Protein AF-X0VL89-F1 (afdb_monomer)

Secondary structure (DSSP, 8-state):
----------EE-TTT--EE-TT-SB-TTT--B----EE-TTT--EE-TT-SB-TTT--BSS--TT------GGGTS-HHHHHHHHHTHHHHS------PPPP-PPP-

pLDDT: mean 74.68, std 12.23, range [44.69, 93.44]

Mean predicted aligned error: 17.77 Å

Foldseek 3Di:
DDDPPPPFDWDADPVPRATHTNPDQAHPVPRHGPWDQAADPPPRHGGGIPDQADPVPRHGPDDPPDPPPPPPVVVPADPVRVVVCVVCVVVPPDDDDDDDDDDDDDDD

Structure (mmCIF, N/CA/C/O backbone):
data_AF-X0VL89-F1
#
_entry.id   AF-X0VL89-F1
#
loop_
_atom_site.group_PDB
_atom_site.id
_atom_site.type_symbol
_atom_site.label_atom_id
_atom_site.label_alt_id
_atom_site.label_comp_id
_atom_site.label_asym_id
_atom_site.label_entity_id
_atom_site.label_seq_id
_atom_site.pdbx_PDB_ins_code
_atom_site.Cartn_x
_atom_site.Cartn_y
_atom_site.Cartn_z
_atom_site.occupancy
_atom_site.B_iso_or_equiv
_atom_site.auth_seq_id
_atom_site.auth_comp_id
_atom_site.auth_asym_id
_atom_site.auth_atom_id
_atom_site.pdbx_PDB_model_num
ATOM 1 N N . THR A 1 1 ? 8.518 0.396 -44.069 1.00 44.69 1 THR A N 1
ATOM 2 C CA . THR A 1 1 ? 9.114 -0.489 -43.049 1.00 44.69 1 THR A CA 1
ATOM 3 C C . THR A 1 1 ? 9.549 0.370 -41.883 1.00 44.69 1 THR A C 1
ATOM 5 O O . THR A 1 1 ? 10.563 1.044 -41.970 1.00 44.69 1 THR A O 1
ATOM 8 N N . VAL A 1 2 ? 8.728 0.459 -40.836 1.00 45.25 2 VAL A N 1
ATOM 9 C CA . VAL A 1 2 ? 9.136 1.139 -39.600 1.00 45.25 2 VAL A CA 1
ATOM 10 C C . VAL A 1 2 ? 9.710 0.053 -38.700 1.00 45.25 2 VAL A C 1
ATOM 12 O O . VAL A 1 2 ? 8.957 -0.711 -38.104 1.00 45.25 2 VAL A O 1
ATOM 15 N N . GLU A 1 3 ? 11.035 -0.085 -38.673 1.00 56.16 3 GLU A N 1
ATOM 16 C CA . GLU A 1 3 ? 11.694 -0.876 -37.637 1.00 56.16 3 GLU A CA 1
ATOM 17 C C . GLU A 1 3 ? 11.510 -0.123 -36.322 1.00 56.16 3 GLU A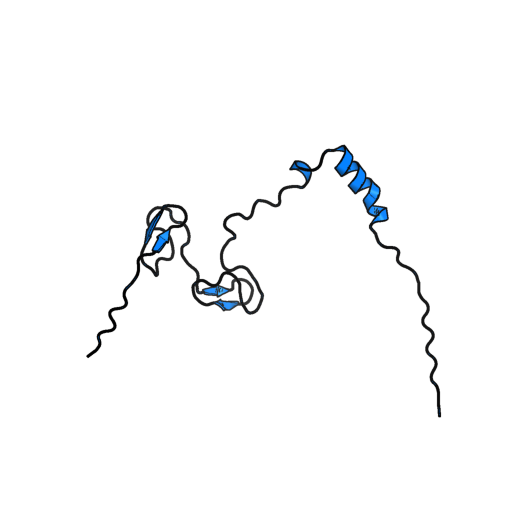 C 1
ATOM 19 O O . GLU A 1 3 ? 12.106 0.935 -36.107 1.00 56.16 3 GLU A O 1
ATOM 24 N N . VAL A 1 4 ? 10.645 -0.638 -35.450 1.00 58.41 4 VAL A N 1
ATOM 25 C CA . VAL A 1 4 ? 10.550 -0.166 -34.070 1.00 58.41 4 VAL A CA 1
ATOM 26 C C . VAL A 1 4 ? 11.831 -0.613 -33.373 1.00 58.41 4 VAL A C 1
ATOM 28 O O . VAL A 1 4 ? 11.875 -1.655 -32.727 1.00 58.41 4 VAL A O 1
ATOM 31 N N . ARG A 1 5 ? 12.915 0.147 -33.545 1.00 57.28 5 ARG A N 1
ATOM 32 C CA . ARG A 1 5 ? 14.083 0.044 -32.675 1.00 57.28 5 ARG A CA 1
ATOM 33 C C . ARG A 1 5 ? 13.607 0.476 -31.296 1.00 57.28 5 ARG A C 1
ATOM 35 O O . ARG A 1 5 ? 13.420 1.668 -31.055 1.00 57.28 5 ARG A O 1
ATOM 42 N N . GLN A 1 6 ? 13.320 -0.491 -30.426 1.00 60.19 6 GLN A N 1
ATOM 43 C CA . GLN A 1 6 ? 13.102 -0.215 -29.014 1.00 60.19 6 GLN A CA 1
ATOM 44 C C . GLN A 1 6 ? 14.345 0.518 -28.513 1.00 60.19 6 GLN A C 1
ATOM 46 O O . GLN A 1 6 ? 15.443 -0.032 -28.500 1.00 60.19 6 GLN A O 1
ATOM 51 N N . VAL A 1 7 ? 14.182 1.798 -28.187 1.00 56.12 7 VAL A N 1
ATOM 52 C CA . VAL A 1 7 ? 15.212 2.579 -27.511 1.00 56.12 7 VAL A CA 1
ATOM 53 C C . VAL A 1 7 ? 15.234 2.056 -26.081 1.00 56.12 7 VAL A C 1
ATOM 55 O O . VAL A 1 7 ? 14.463 2.531 -25.252 1.00 56.12 7 VAL A O 1
ATOM 58 N N . ILE A 1 8 ? 16.035 1.020 -25.829 1.00 59.19 8 ILE A N 1
ATOM 59 C CA . ILE A 1 8 ? 16.312 0.525 -24.479 1.00 59.19 8 ILE A CA 1
ATOM 60 C C . ILE A 1 8 ? 17.034 1.675 -23.775 1.00 59.19 8 ILE A C 1
ATOM 62 O O . ILE A 1 8 ? 18.118 2.076 -24.207 1.00 59.19 8 ILE A O 1
ATOM 66 N N . ARG A 1 9 ? 16.393 2.300 -22.786 1.00 61.16 9 ARG A N 1
ATOM 67 C CA . ARG A 1 9 ? 17.002 3.382 -22.019 1.00 61.16 9 ARG A CA 1
ATOM 68 C C . ARG A 1 9 ? 17.698 2.742 -20.821 1.00 61.16 9 ARG A C 1
ATOM 70 O O . ARG A 1 9 ? 17.075 2.069 -20.025 1.00 61.16 9 ARG A O 1
ATOM 77 N N . PRO A 1 10 ? 18.996 2.920 -20.644 1.00 70.62 10 PRO A N 1
ATOM 78 C CA . PRO A 1 10 ? 19.643 2.363 -19.468 1.00 70.62 10 PRO A CA 1
ATOM 79 C C . PRO A 1 10 ? 19.043 2.955 -18.175 1.00 70.62 10 PRO A C 1
ATOM 81 O O . PRO A 1 10 ? 18.703 4.142 -18.124 1.00 70.62 10 PRO A O 1
ATOM 84 N N . MET A 1 11 ? 18.914 2.143 -17.122 1.00 78.00 11 MET A N 1
ATOM 85 C CA . MET A 1 11 ? 18.475 2.578 -15.796 1.00 78.00 11 MET A CA 1
ATOM 86 C C . MET A 1 11 ? 19.608 2.544 -14.771 1.00 78.00 11 MET A C 1
ATOM 88 O O . MET A 1 11 ? 20.435 1.640 -14.745 1.00 78.00 11 MET A O 1
ATOM 92 N N . GLN A 1 12 ? 19.649 3.522 -13.872 1.00 83.81 12 GLN A N 1
ATOM 93 C CA . GLN A 1 12 ? 20.704 3.604 -12.859 1.00 83.81 12 GLN A CA 1
ATOM 94 C C . GLN A 1 12 ? 20.297 2.882 -11.567 1.00 83.81 12 GLN A C 1
ATOM 96 O O . GLN A 1 12 ? 19.179 3.066 -11.081 1.00 83.81 12 GLN A O 1
ATOM 101 N N . CYS A 1 13 ? 21.197 2.091 -10.962 1.00 80.00 13 CYS A N 1
ATOM 102 C CA . CYS A 1 13 ? 20.917 1.496 -9.646 1.00 80.00 13 CYS A CA 1
ATOM 103 C C . CYS A 1 13 ? 20.795 2.601 -8.592 1.00 80.00 13 CYS A C 1
ATOM 105 O O . CYS A 1 13 ? 21.724 3.393 -8.421 1.00 80.00 13 CYS A O 1
ATOM 107 N N . PRO A 1 14 ? 19.719 2.605 -7.790 1.00 72.12 14 PRO A N 1
ATOM 108 C CA . PRO A 1 14 ? 19.468 3.643 -6.792 1.00 72.12 14 PRO A CA 1
ATOM 109 C C . PRO A 1 14 ? 20.447 3.607 -5.607 1.00 72.12 14 PRO A C 1
ATOM 111 O O . PRO A 1 14 ? 20.518 4.565 -4.845 1.00 72.12 14 PRO A O 1
ATOM 114 N N . LYS A 1 15 ? 21.200 2.513 -5.430 1.00 78.19 15 LYS A N 1
ATOM 115 C CA . LYS A 1 15 ? 22.207 2.360 -4.366 1.00 78.19 15 LYS A CA 1
ATOM 116 C C . LYS A 1 15 ? 23.635 2.705 -4.816 1.00 78.19 15 LYS A C 1
ATOM 118 O O . LYS A 1 15 ? 24.406 3.178 -3.993 1.00 78.19 15 LYS A O 1
ATOM 123 N N . CYS A 1 16 ? 23.997 2.447 -6.075 1.00 85.31 16 CYS A N 1
ATOM 124 C CA . CYS A 1 16 ? 25.382 2.507 -6.585 1.00 85.31 16 CYS A CA 1
ATOM 125 C C . CYS A 1 16 ? 25.592 3.497 -7.725 1.00 85.31 16 CYS A C 1
ATOM 127 O O . CYS A 1 16 ? 26.733 3.773 -8.056 1.00 85.31 16 CYS A O 1
ATOM 129 N N . GLN A 1 17 ? 24.514 3.992 -8.341 1.00 82.69 17 GLN A N 1
ATOM 130 C CA . GLN A 1 17 ? 24.515 4.843 -9.540 1.00 82.69 17 GLN A CA 1
ATOM 131 C C . GLN A 1 17 ? 25.096 4.201 -10.809 1.00 82.69 17 GLN A C 1
ATOM 133 O O . GLN A 1 17 ? 25.072 4.829 -11.863 1.00 82.69 17 GLN A O 1
ATOM 138 N N . HIS A 1 18 ? 25.519 2.937 -10.750 1.00 87.94 18 HIS A N 1
ATOM 139 C CA . HIS A 1 18 ? 25.871 2.157 -11.932 1.00 87.94 18 HIS A CA 1
ATOM 140 C C . HIS A 1 18 ? 24.721 2.116 -12.930 1.00 87.94 18 HIS A C 1
ATOM 142 O O . HIS A 1 18 ? 23.556 1.951 -12.548 1.00 87.94 18 HIS A O 1
ATOM 148 N N . GLU A 1 19 ? 25.071 2.186 -14.201 1.00 89.19 19 GLU A N 1
ATOM 149 C CA . GLU A 1 19 ? 24.154 2.087 -15.321 1.00 89.19 19 GLU A CA 1
ATOM 150 C C . GLU A 1 19 ? 23.846 0.614 -15.627 1.00 89.19 19 GLU A C 1
ATOM 152 O O . GLU A 1 19 ? 24.745 -0.208 -15.746 1.00 89.19 19 GLU A O 1
ATOM 157 N N . ASN A 1 20 ? 22.568 0.260 -15.696 1.00 80.81 20 ASN A N 1
ATOM 158 C CA . ASN A 1 20 ? 22.073 -1.094 -15.925 1.00 80.81 20 ASN A CA 1
ATOM 159 C C . ASN A 1 20 ? 21.101 -1.088 -17.103 1.00 80.81 20 ASN A C 1
ATOM 161 O O . ASN A 1 20 ? 20.536 -0.053 -17.446 1.00 80.81 20 ASN A O 1
ATOM 165 N N . GLU A 1 21 ? 20.872 -2.244 -17.712 1.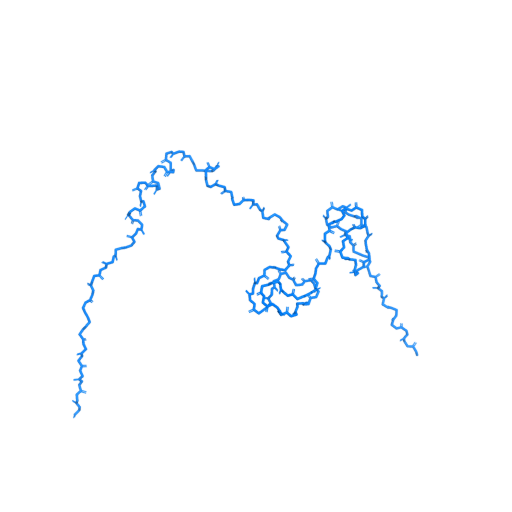00 82.69 21 GLU A N 1
ATOM 166 C CA . GLU A 1 21 ? 19.856 -2.380 -18.759 1.00 82.69 21 GLU A CA 1
ATOM 167 C C . GLU A 1 21 ? 18.446 -2.111 -18.190 1.00 82.69 21 GLU A C 1
ATOM 169 O O . GLU A 1 21 ? 18.193 -2.333 -17.007 1.00 82.69 21 GLU A O 1
ATOM 174 N N . ASP A 1 22 ? 17.531 -1.586 -19.008 1.00 70.88 22 ASP A N 1
ATOM 175 C CA . ASP A 1 22 ? 16.165 -1.162 -18.614 1.00 70.88 22 ASP A CA 1
ATOM 176 C C . ASP A 1 22 ? 15.331 -2.324 -18.019 1.00 70.88 22 ASP A C 1
ATOM 178 O O . ASP A 1 22 ? 14.415 -2.138 -17.220 1.00 70.88 22 ASP A O 1
ATOM 182 N N . ASP A 1 23 ? 15.662 -3.557 -18.401 1.00 68.12 23 ASP A N 1
ATOM 183 C CA . ASP A 1 23 ? 15.094 -4.815 -17.920 1.00 68.12 23 ASP A CA 1
ATOM 184 C C . ASP A 1 23 ? 15.948 -5.494 -16.832 1.00 68.12 23 ASP A C 1
ATOM 186 O O . ASP A 1 23 ? 15.586 -6.569 -16.331 1.00 68.12 23 ASP A O 1
ATOM 190 N N . ALA A 1 24 ? 17.058 -4.870 -16.421 1.00 75.69 24 ALA A N 1
ATOM 191 C CA . ALA A 1 24 ? 17.942 -5.415 -15.406 1.00 75.69 24 ALA A CA 1
ATOM 192 C C . ALA A 1 24 ? 17.192 -5.597 -14.088 1.00 75.69 24 ALA A C 1
ATOM 194 O O . ALA A 1 24 ? 16.473 -4.744 -13.585 1.00 75.69 24 ALA A O 1
ATOM 195 N N . ARG A 1 25 ? 17.367 -6.757 -13.471 1.00 71.44 25 ARG A N 1
ATOM 196 C CA . ARG A 1 25 ? 16.658 -7.076 -12.228 1.00 71.44 25 ARG A CA 1
ATOM 197 C C . ARG A 1 25 ? 17.408 -6.623 -10.988 1.00 71.44 25 ARG A C 1
ATOM 199 O O . ARG A 1 25 ? 16.779 -6.503 -9.941 1.00 71.44 25 ARG A O 1
ATOM 206 N N . PHE A 1 26 ? 18.713 -6.383 -11.112 1.00 78.69 26 PHE A N 1
ATOM 207 C CA . PHE A 1 26 ? 19.650 -6.030 -10.045 1.00 78.69 26 PHE A CA 1
ATOM 208 C C . PHE A 1 26 ? 20.805 -5.170 -10.609 1.00 78.69 26 PHE A C 1
ATOM 210 O O . PHE A 1 26 ? 21.116 -5.307 -11.788 1.00 78.69 26 PHE A O 1
ATOM 217 N N . CYS A 1 27 ? 21.458 -4.319 -9.797 1.00 85.25 27 CYS A N 1
ATOM 218 C CA . CYS A 1 27 ? 22.669 -3.577 -10.225 1.00 85.25 27 CYS A CA 1
ATOM 219 C C . CYS A 1 27 ? 23.813 -4.550 -10.490 1.00 85.25 27 CYS A C 1
ATOM 221 O O . CYS A 1 27 ? 24.167 -5.302 -9.578 1.00 85.25 27 CYS A O 1
ATOM 223 N N . GLY A 1 28 ? 24.463 -4.438 -11.646 1.00 85.06 28 GLY A N 1
ATOM 224 C CA . GLY A 1 28 ? 25.688 -5.168 -11.976 1.00 85.06 28 GLY A CA 1
ATOM 225 C C . GLY A 1 28 ? 26.866 -4.885 -11.034 1.00 85.06 28 GLY A C 1
ATOM 226 O O . GLY A 1 28 ? 27.754 -5.718 -10.909 1.00 85.06 28 GLY A O 1
ATOM 227 N N . GLU A 1 29 ? 26.855 -3.757 -10.317 1.00 91.75 29 GLU A N 1
ATOM 228 C CA . GLU A 1 29 ? 27.938 -3.347 -9.404 1.00 91.75 29 GLU A CA 1
ATOM 229 C C . GLU A 1 29 ? 27.583 -3.504 -7.909 1.00 91.75 29 GLU A C 1
ATOM 231 O O . GLU A 1 29 ? 28.428 -3.796 -7.070 1.00 91.75 29 GLU A O 1
ATOM 236 N N . CYS A 1 30 ? 26.308 -3.326 -7.555 1.00 85.62 30 CYS A N 1
ATOM 237 C CA . CYS A 1 30 ? 25.827 -3.107 -6.178 1.00 85.62 30 CYS A CA 1
ATOM 238 C C . CYS A 1 30 ? 24.908 -4.207 -5.665 1.00 85.62 30 CYS A C 1
ATOM 240 O O . CYS A 1 30 ? 24.504 -4.175 -4.497 1.00 85.62 30 CYS A O 1
ATOM 242 N N . ALA A 1 31 ? 24.496 -5.095 -6.574 1.00 78.19 31 ALA A N 1
ATOM 243 C CA . ALA A 1 31 ? 23.513 -6.152 -6.378 1.00 78.19 31 ALA A CA 1
ATOM 244 C C . ALA A 1 31 ? 22.154 -5.696 -5.797 1.00 78.19 31 ALA A C 1
ATOM 246 O O . ALA A 1 31 ? 21.375 -6.519 -5.328 1.00 78.19 31 ALA A O 1
ATOM 247 N N . THR A 1 32 ? 21.825 -4.395 -5.808 1.00 74.38 32 THR A N 1
ATOM 248 C CA . THR A 1 32 ? 20.501 -3.913 -5.349 1.00 74.38 32 THR A CA 1
ATOM 249 C C . THR A 1 32 ? 19.440 -4.289 -6.346 1.00 74.38 32 THR A C 1
ATOM 251 O O . THR A 1 32 ? 19.671 -4.102 -7.536 1.00 74.38 32 THR A O 1
ATOM 254 N N . SER A 1 33 ? 18.293 -4.765 -5.857 1.00 75.56 33 SER A N 1
ATOM 255 C CA . SER A 1 33 ? 17.155 -5.088 -6.713 1.00 75.56 33 SER A CA 1
ATOM 256 C C . SER A 1 33 ? 16.666 -3.859 -7.474 1.00 75.56 33 SER A C 1
ATOM 258 O O . SER A 1 33 ? 16.424 -2.8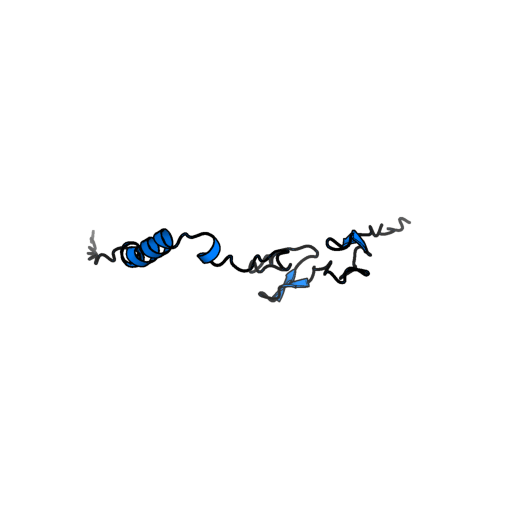03 -6.892 1.00 75.56 33 SER A O 1
ATOM 260 N N . LEU A 1 34 ? 16.547 -4.029 -8.786 1.00 73.38 34 LEU A N 1
ATOM 261 C CA . LEU A 1 34 ? 16.059 -3.058 -9.759 1.00 73.38 34 LEU A CA 1
ATOM 262 C C . LEU A 1 34 ? 14.721 -3.485 -10.385 1.00 73.38 34 LEU A C 1
ATOM 264 O O . LEU A 1 34 ? 14.121 -2.725 -11.137 1.00 73.38 34 LEU A O 1
ATOM 268 N N . THR A 1 35 ? 14.215 -4.677 -10.044 1.00 69.25 35 THR A N 1
ATOM 269 C CA . THR A 1 35 ? 12.867 -5.126 -10.432 1.00 69.25 35 THR A CA 1
ATOM 270 C C . THR A 1 35 ? 11.834 -4.692 -9.364 1.00 69.25 35 THR A C 1
ATOM 272 O O . THR A 1 35 ? 12.206 -4.322 -8.260 1.00 69.25 35 THR A O 1
ATOM 275 N N . HIS A 1 36 ? 10.515 -4.634 -9.581 1.00 57.50 36 HIS A N 1
ATOM 276 C CA . HIS A 1 36 ? 9.703 -5.793 -9.940 1.00 57.50 36 HIS A CA 1
ATOM 277 C C . HIS A 1 36 ? 8.343 -5.426 -10.550 1.00 57.50 36 HIS A C 1
ATOM 279 O O . HIS A 1 36 ? 7.468 -4.849 -9.913 1.00 57.50 36 HIS A O 1
ATOM 285 N N . GLY A 1 37 ? 8.146 -5.870 -11.791 1.00 65.06 37 GLY A N 1
ATOM 286 C CA . GLY A 1 37 ? 6.865 -6.416 -12.242 1.00 65.06 37 GLY A CA 1
ATOM 287 C C . GLY A 1 37 ? 6.900 -7.913 -12.062 1.00 65.06 37 GLY A C 1
ATOM 288 O O . GLY A 1 37 ? 7.903 -8.543 -12.387 1.00 65.06 37 GLY A O 1
ATOM 289 N N . GLY A 1 38 ? 5.841 -8.473 -11.501 1.00 70.38 38 GLY A N 1
ATOM 290 C CA . GLY A 1 38 ? 5.787 -9.867 -11.088 1.00 70.38 38 GLY A CA 1
ATOM 291 C C . GLY A 1 38 ? 4.467 -10.165 -10.403 1.00 70.38 38 GLY A C 1
ATOM 292 O O . GLY A 1 38 ? 3.586 -9.323 -10.364 1.00 70.38 38 GLY A O 1
ATOM 293 N N . VAL A 1 39 ? 4.295 -11.366 -9.875 1.00 77.94 39 VAL A N 1
ATOM 294 C CA . VAL A 1 39 ? 3.087 -11.723 -9.127 1.00 77.94 39 VAL A CA 1
ATOM 295 C C . VAL A 1 39 ? 3.227 -11.231 -7.689 1.00 77.94 39 VAL A C 1
ATOM 297 O O . VAL A 1 39 ? 4.300 -11.330 -7.099 1.00 77.94 39 VAL A O 1
ATOM 300 N N . CYS A 1 40 ? 2.161 -10.695 -7.107 1.00 82.81 40 CYS A N 1
ATOM 301 C CA . CYS A 1 40 ? 2.193 -10.277 -5.715 1.00 82.81 40 CYS A CA 1
ATOM 302 C C . CYS A 1 40 ? 2.430 -11.465 -4.770 1.00 82.81 40 CYS A C 1
ATOM 304 O O . CYS A 1 40 ? 1.678 -12.442 -4.843 1.00 82.81 40 CYS A O 1
ATOM 306 N N . PRO A 1 41 ? 3.357 -11.350 -3.803 1.00 77.25 41 PRO A N 1
ATOM 307 C CA . PRO A 1 41 ? 3.648 -12.422 -2.853 1.00 77.25 41 PRO A CA 1
ATOM 308 C C . PRO A 1 41 ? 2.522 -12.672 -1.834 1.00 77.25 41 PRO A C 1
ATOM 310 O O . PRO A 1 41 ? 2.498 -13.720 -1.202 1.00 77.25 41 PRO A O 1
ATOM 313 N N . SER A 1 42 ? 1.579 -11.739 -1.671 1.00 83.75 42 SER A N 1
ATOM 314 C CA . SER A 1 42 ? 0.453 -11.881 -0.736 1.00 83.75 42 SER A CA 1
ATOM 315 C C . SER A 1 42 ? -0.839 -12.363 -1.393 1.00 83.75 42 SER A C 1
ATOM 317 O O . SER A 1 42 ? -1.561 -13.141 -0.781 1.00 83.75 42 SER A O 1
ATOM 319 N N . CYS A 1 43 ? -1.155 -11.888 -2.603 1.00 89.62 43 CYS A N 1
ATOM 320 C CA . CYS A 1 43 ? -2.443 -12.148 -3.265 1.00 89.62 43 CYS A CA 1
ATOM 321 C C . CYS A 1 43 ? -2.342 -13.089 -4.472 1.00 89.62 43 CYS A C 1
ATOM 323 O O . CYS A 1 43 ? -3.371 -13.517 -4.981 1.00 89.62 43 CYS A O 1
ATOM 325 N N . GLY A 1 44 ? -1.140 -13.369 -4.990 1.00 81.75 44 GLY A N 1
ATOM 326 C CA . GLY A 1 44 ? -0.979 -14.176 -6.204 1.00 81.75 44 GLY A CA 1
ATOM 327 C C . GLY A 1 44 ? -1.425 -13.481 -7.501 1.00 81.75 44 GLY A C 1
ATOM 328 O O . GLY A 1 44 ? -1.413 -14.103 -8.559 1.00 81.75 44 GLY A O 1
ATOM 329 N N . GLN A 1 45 ? -1.794 -12.195 -7.458 1.00 87.75 45 GLN A N 1
ATOM 330 C CA . GLN A 1 45 ? -2.219 -11.434 -8.637 1.00 87.75 45 GLN A CA 1
ATOM 331 C C . GLN A 1 45 ? -1.023 -10.949 -9.457 1.00 87.75 45 GLN A C 1
ATOM 333 O O . GLN A 1 45 ? -0.041 -10.467 -8.890 1.00 87.75 45 GLN A O 1
ATOM 338 N N . SER A 1 46 ? -1.124 -10.988 -10.787 1.00 83.88 46 SER A N 1
ATOM 339 C CA . SER A 1 46 ? -0.126 -10.381 -11.674 1.00 83.88 46 SER A CA 1
ATOM 340 C C . SER A 1 46 ? -0.026 -8.874 -11.439 1.00 83.88 46 SER A C 1
ATOM 342 O O . SER A 1 46 ? -1.009 -8.136 -11.538 1.00 83.88 46 SER A O 1
ATOM 344 N N . CYS A 1 47 ? 1.180 -8.409 -11.150 1.00 81.38 47 CYS A N 1
ATOM 345 C CA . CYS A 1 47 ? 1.512 -7.011 -10.952 1.00 81.38 47 CYS A CA 1
ATOM 346 C C . CYS A 1 47 ? 2.363 -6.512 -12.116 1.00 81.38 47 CYS A C 1
ATOM 348 O O . CYS A 1 47 ? 3.299 -7.166 -12.581 1.00 81.38 47 CYS A O 1
ATOM 350 N N . LYS A 1 48 ? 2.008 -5.329 -12.608 1.00 76.56 48 LYS A N 1
ATOM 351 C CA . LYS A 1 48 ? 2.723 -4.681 -13.707 1.00 76.56 48 LYS A CA 1
ATOM 352 C C . LYS A 1 48 ? 4.133 -4.276 -13.247 1.00 76.56 48 LYS A C 1
ATOM 354 O O . LYS A 1 48 ? 4.303 -3.948 -12.070 1.00 76.56 48 LYS A O 1
ATOM 359 N N . PRO A 1 49 ? 5.128 -4.258 -14.149 1.00 69.88 49 PRO A N 1
ATOM 360 C CA . PRO A 1 49 ? 6.435 -3.668 -13.867 1.00 69.88 49 PRO A CA 1
ATOM 361 C C . PRO A 1 49 ? 6.321 -2.275 -13.263 1.00 69.88 49 PRO A C 1
ATOM 363 O O . PRO A 1 49 ? 5.528 -1.452 -13.713 1.00 69.88 49 PRO A O 1
ATOM 366 N N . GLY A 1 50 ? 7.065 -2.064 -12.175 1.00 68.38 50 GLY A N 1
ATOM 367 C CA . GLY A 1 50 ? 7.088 -0.811 -11.423 1.00 68.38 50 GLY A CA 1
ATOM 368 C C . GLY A 1 50 ? 5.950 -0.627 -10.412 1.00 68.38 50 GLY A C 1
ATOM 369 O O . GLY A 1 50 ? 5.880 0.426 -9.774 1.00 68.38 50 GLY A O 1
ATOM 370 N N . GLN A 1 51 ? 5.053 -1.603 -10.228 1.00 76.19 51 GLN A N 1
ATOM 371 C CA . GLN A 1 51 ? 4.028 -1.502 -9.186 1.00 76.19 51 GLN A CA 1
ATOM 372 C C . GLN A 1 51 ? 4.649 -1.623 -7.795 1.00 76.19 51 GLN A C 1
ATOM 374 O O . GLN A 1 51 ? 5.382 -2.559 -7.506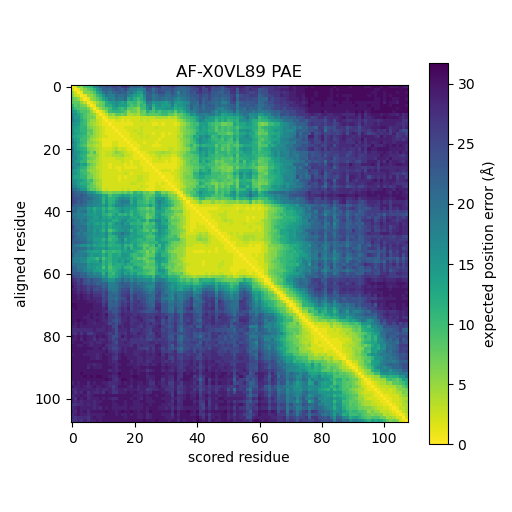 1.00 76.19 51 GLN A O 1
ATOM 379 N N . LYS A 1 52 ? 4.312 -0.673 -6.916 1.00 77.31 52 LYS A N 1
ATOM 380 C CA . LYS A 1 52 ? 4.773 -0.654 -5.519 1.00 77.31 52 LYS A CA 1
ATOM 381 C C . LYS A 1 52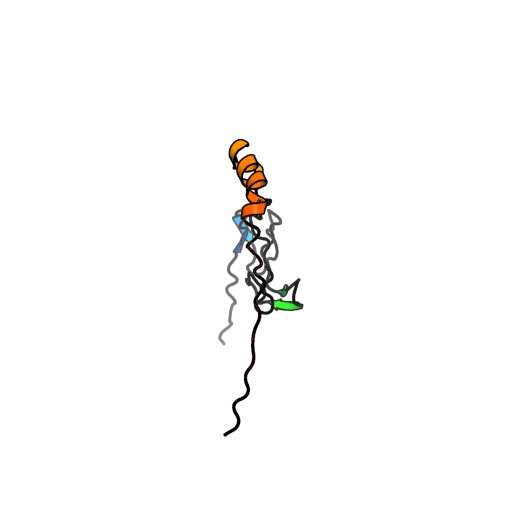 ? 3.881 -1.464 -4.581 1.00 77.31 52 LYS A C 1
ATOM 383 O O . LYS A 1 52 ? 4.346 -1.844 -3.516 1.00 77.31 52 LYS A O 1
ATOM 388 N N . PHE A 1 53 ? 2.629 -1.720 -4.967 1.00 83.94 53 PHE A N 1
ATOM 389 C CA . PHE A 1 53 ? 1.624 -2.437 -4.174 1.00 83.94 53 PHE A CA 1
ATOM 390 C C . PHE A 1 53 ? 0.722 -3.301 -5.078 1.00 83.94 53 PHE A C 1
ATOM 392 O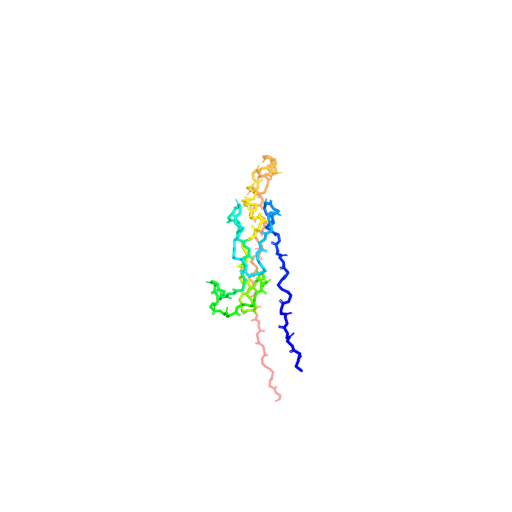 O . PHE A 1 53 ? 0.483 -2.931 -6.230 1.00 83.94 53 PHE A O 1
ATOM 399 N N . CYS A 1 54 ? 0.193 -4.426 -4.572 1.00 87.75 54 CYS A N 1
ATOM 400 C CA . CYS A 1 54 ? -0.805 -5.252 -5.277 1.00 87.75 54 CYS A CA 1
ATOM 401 C C . CYS A 1 54 ? -2.142 -4.511 -5.358 1.00 87.75 54 CYS A C 1
ATOM 403 O O . CYS A 1 54 ? -2.749 -4.218 -4.334 1.00 87.75 54 CYS A O 1
ATOM 405 N N . ASN A 1 55 ? -2.669 -4.295 -6.565 1.00 87.62 55 ASN A N 1
ATOM 406 C CA . ASN A 1 55 ? -3.993 -3.680 -6.749 1.00 87.62 55 ASN A CA 1
ATOM 407 C C . ASN A 1 55 ? -5.158 -4.532 -6.204 1.00 87.62 55 ASN A C 1
ATOM 409 O O . ASN A 1 55 ? -6.260 -4.018 -6.064 1.00 87.62 55 ASN A O 1
ATOM 413 N N . ALA A 1 56 ? -4.934 -5.820 -5.926 1.00 89.88 56 ALA A N 1
ATOM 414 C CA . ALA A 1 56 ? -5.961 -6.719 -5.400 1.00 89.88 56 ALA A CA 1
ATOM 415 C C . ALA A 1 56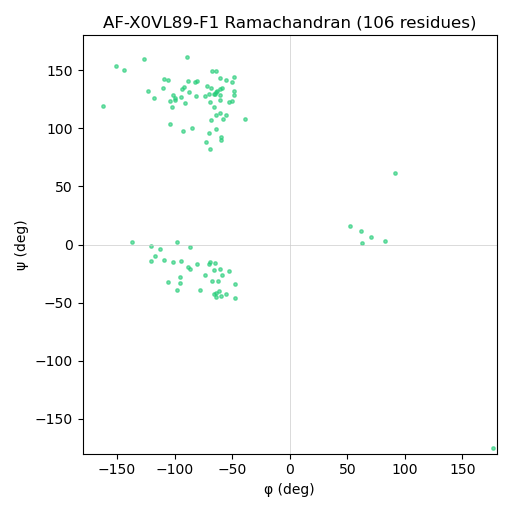 ? -5.951 -6.856 -3.863 1.00 89.88 56 ALA A C 1
ATOM 417 O O . ALA A 1 56 ? -7.000 -7.117 -3.287 1.00 89.88 56 ALA A O 1
ATOM 418 N N . CYS A 1 57 ? -4.809 -6.678 -3.184 1.00 91.50 57 CYS A N 1
ATOM 419 C CA . CYS A 1 57 ? -4.711 -6.854 -1.722 1.00 91.50 57 CYS A CA 1
ATOM 420 C C . CYS A 1 57 ? -3.902 -5.782 -0.983 1.00 91.50 57 CYS A C 1
ATOM 422 O O . CYS A 1 57 ? -3.694 -5.899 0.220 1.00 91.50 57 CYS A O 1
ATOM 424 N N . ALA A 1 58 ? -3.403 -4.772 -1.695 1.00 89.12 58 ALA A N 1
ATOM 425 C CA . ALA A 1 58 ? -2.571 -3.688 -1.176 1.00 89.12 58 ALA A CA 1
ATOM 426 C C . ALA A 1 58 ? -1.211 -4.099 -0.571 1.00 89.12 58 ALA A C 1
ATOM 428 O O . ALA A 1 58 ? -0.537 -3.263 0.026 1.00 89.12 58 ALA A O 1
ATOM 429 N N . HIS A 1 59 ? -0.751 -5.342 -0.748 1.00 84.06 59 HIS A N 1
ATOM 430 C CA . HIS A 1 59 ? 0.560 -5.757 -0.241 1.00 84.06 59 HIS A CA 1
ATOM 431 C C . HIS A 1 59 ? 1.713 -5.063 -0.988 1.00 84.06 59 HIS A C 1
ATOM 433 O O . HIS A 1 59 ? 1.675 -5.029 -2.224 1.00 84.06 59 HIS A O 1
ATOM 439 N N . PRO A 1 60 ? 2.735 -4.540 -0.284 1.00 83.12 60 PRO A N 1
ATOM 440 C CA . PRO A 1 60 ? 3.887 -3.888 -0.902 1.00 83.12 60 PRO A CA 1
ATOM 441 C C . PRO A 1 60 ? 4.704 -4.871 -1.755 1.00 83.12 60 PRO A C 1
ATOM 443 O O . PRO A 1 60 ? 5.020 -5.972 -1.328 1.00 83.12 60 PRO A O 1
ATOM 446 N N . LEU A 1 61 ? 5.030 -4.478 -2.983 1.00 77.81 61 LEU A N 1
ATOM 447 C CA . LEU A 1 61 ? 5.769 -5.275 -3.977 1.00 77.81 61 LEU A CA 1
ATOM 448 C C . LEU A 1 61 ? 7.244 -4.879 -4.083 1.00 77.81 61 LEU A C 1
ATOM 450 O O . LEU A 1 61 ? 8.048 -5.604 -4.661 1.00 77.81 61 LEU A O 1
ATOM 454 N N . THR A 1 62 ? 7.583 -3.715 -3.537 1.00 69.88 62 THR A N 1
ATOM 455 C CA . THR A 1 62 ? 8.955 -3.296 -3.274 1.00 69.88 62 THR A CA 1
ATOM 456 C C . THR A 1 62 ? 9.179 -3.394 -1.778 1.00 69.88 62 THR A C 1
ATOM 458 O O . THR A 1 62 ? 8.295 -3.025 -0.999 1.00 69.88 62 THR A O 1
ATOM 461 N N . GLU A 1 63 ? 10.363 -3.838 -1.362 1.00 61.59 63 GLU A N 1
ATOM 462 C CA . GLU A 1 63 ? 10.766 -3.609 0.020 1.00 61.59 63 GLU A CA 1
ATOM 463 C C . GLU A 1 63 ? 10.774 -2.093 0.265 1.00 61.59 63 GLU A C 1
ATOM 465 O O . GLU A 1 63 ? 11.246 -1.337 -0.599 1.00 61.59 63 GLU A O 1
ATOM 470 N N . PRO A 1 64 ? 10.215 -1.603 1.386 1.00 53.94 64 PRO A N 1
ATOM 471 C CA . PRO A 1 64 ? 10.383 -0.211 1.748 1.00 53.94 64 PRO A CA 1
ATOM 472 C C . PRO A 1 64 ? 11.883 0.019 1.931 1.00 53.94 64 PRO A C 1
ATOM 474 O O . PRO A 1 64 ? 12.497 -0.528 2.847 1.00 53.94 64 PRO A O 1
ATOM 477 N N . ALA A 1 65 ? 12.484 0.816 1.046 1.00 53.25 65 ALA A N 1
ATOM 478 C CA . ALA A 1 65 ? 13.811 1.367 1.265 1.00 53.25 65 ALA A CA 1
ATOM 479 C C . ALA A 1 65 ? 13.739 2.203 2.552 1.00 53.25 65 ALA A C 1
ATOM 481 O O . ALA A 1 65 ? 13.292 3.347 2.544 1.00 53.25 65 ALA A O 1
ATOM 482 N N . GLY A 1 66 ? 14.065 1.570 3.678 1.00 51.38 66 GLY A N 1
ATOM 483 C CA . GLY A 1 66 ? 13.780 2.094 5.005 1.00 51.38 66 GLY A CA 1
ATOM 484 C C . GLY A 1 66 ? 12.434 1.638 5.568 1.00 51.38 66 GLY A C 1
ATOM 485 O O . GLY A 1 66 ? 11.621 2.467 5.969 1.00 51.38 66 GLY A O 1
ATOM 486 N N . ALA A 1 67 ? 12.234 0.330 5.751 1.00 46.44 67 ALA A N 1
ATOM 487 C CA . ALA A 1 67 ? 11.695 -0.076 7.043 1.00 46.44 67 ALA A CA 1
ATOM 488 C C . ALA A 1 67 ? 12.711 0.409 8.082 1.00 46.44 67 ALA A C 1
ATOM 490 O O . ALA A 1 67 ? 13.690 -0.271 8.388 1.00 46.44 67 ALA A O 1
ATOM 491 N N . THR A 1 68 ? 12.532 1.634 8.581 1.00 51.47 68 THR A N 1
ATOM 492 C CA . THR A 1 68 ? 13.072 1.951 9.894 1.00 51.47 68 THR A CA 1
ATOM 493 C C . THR A 1 68 ? 12.589 0.812 10.786 1.00 51.47 68 THR A C 1
ATOM 495 O O . THR A 1 68 ? 11.378 0.554 10.798 1.00 51.47 68 THR A O 1
ATOM 498 N N . PRO A 1 69 ? 13.487 0.077 11.476 1.00 53.72 69 PRO A N 1
ATOM 499 C CA . PRO A 1 69 ? 13.026 -0.828 12.517 1.00 53.72 69 PRO A CA 1
ATOM 500 C C . PRO A 1 69 ? 12.075 0.005 13.358 1.00 53.72 69 PRO A C 1
ATOM 502 O O . PRO A 1 69 ? 12.413 1.162 13.639 1.00 53.72 69 PRO A O 1
ATOM 505 N N . ALA A 1 70 ? 10.864 -0.513 13.602 1.00 56.12 70 ALA A N 1
ATOM 506 C CA . ALA A 1 70 ? 9.837 0.186 14.362 1.00 56.12 70 ALA A CA 1
ATOM 507 C C . ALA A 1 70 ? 10.551 0.907 15.501 1.00 56.12 70 ALA A C 1
ATOM 509 O O . ALA A 1 70 ? 11.149 0.233 16.338 1.00 56.12 70 ALA A O 1
ATOM 510 N N . ARG A 1 71 ? 10.655 2.249 15.426 1.00 53.00 71 ARG A N 1
ATOM 511 C CA . ARG A 1 71 ? 11.451 3.005 16.396 1.00 53.00 71 ARG A CA 1
ATOM 512 C C . ARG A 1 71 ? 10.828 2.650 17.721 1.00 53.00 71 ARG A C 1
ATOM 514 O O . ARG A 1 71 ? 9.686 3.043 17.960 1.00 53.00 71 ARG A O 1
ATOM 521 N N . GLU A 1 72 ? 11.531 1.851 18.516 1.00 56.19 72 GLU A N 1
ATOM 522 C CA . GLU A 1 72 ? 11.026 1.457 19.812 1.00 56.19 72 GLU A CA 1
ATOM 523 C C . GLU A 1 72 ? 10.668 2.763 20.520 1.00 56.19 72 GLU A C 1
ATOM 525 O O . GLU A 1 72 ? 11.523 3.653 20.617 1.00 56.19 72 GLU A O 1
ATOM 530 N N . PRO A 1 73 ? 9.411 2.940 20.964 1.00 57.25 73 PRO A N 1
ATOM 531 C CA . PRO A 1 73 ? 8.975 4.186 21.587 1.00 57.25 73 PRO A CA 1
ATOM 532 C C . PRO A 1 73 ? 9.896 4.615 22.738 1.00 57.25 73 PRO A C 1
ATOM 534 O O . PRO A 1 73 ? 9.998 5.801 23.051 1.00 57.25 73 PRO A O 1
ATOM 537 N N . ALA A 1 74 ? 10.627 3.660 23.321 1.00 60.34 74 ALA A N 1
ATOM 538 C CA . ALA A 1 74 ? 11.684 3.865 24.299 1.00 60.34 74 ALA A CA 1
ATOM 539 C C . ALA A 1 74 ? 12.708 4.951 23.913 1.00 60.34 74 ALA A C 1
ATOM 541 O O . ALA A 1 74 ? 13.179 5.661 24.796 1.00 60.34 74 ALA A O 1
ATOM 542 N N . ALA A 1 75 ? 13.026 5.132 22.625 1.00 62.41 75 ALA A N 1
ATOM 543 C CA . ALA A 1 75 ? 14.061 6.074 22.192 1.00 62.41 75 ALA A CA 1
ATOM 544 C C . ALA A 1 75 ? 13.648 7.556 22.295 1.00 62.41 75 ALA A C 1
ATOM 546 O O . ALA A 1 75 ? 14.513 8.418 22.429 1.00 62.41 75 ALA A O 1
ATOM 547 N N . TYR A 1 76 ? 12.349 7.872 22.231 1.00 66.75 76 TYR A N 1
ATOM 548 C CA . TYR A 1 76 ? 11.849 9.259 22.232 1.00 66.75 76 TYR A CA 1
ATOM 549 C C . TYR A 1 76 ? 10.898 9.569 23.395 1.00 66.75 76 TYR A C 1
ATOM 551 O O . TYR A 1 76 ? 10.449 10.702 23.537 1.00 66.75 76 TYR A O 1
ATOM 559 N N . THR A 1 77 ? 10.589 8.591 24.252 1.00 78.00 77 THR A N 1
ATOM 560 C CA . THR A 1 77 ? 9.668 8.795 25.378 1.00 78.00 77 THR A CA 1
ATOM 561 C C . THR A 1 77 ? 10.457 8.910 26.689 1.00 78.00 77 THR A C 1
ATOM 563 O O . THR A 1 77 ? 10.905 7.891 27.217 1.00 78.00 77 THR A O 1
ATOM 566 N N . PRO A 1 78 ? 10.639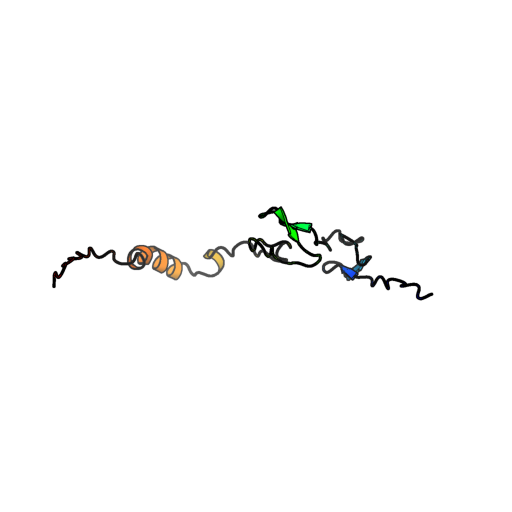 10.121 27.256 1.00 85.81 78 PRO A N 1
ATOM 567 C CA . PRO A 1 78 ? 11.204 10.300 28.592 1.00 85.81 78 PRO A CA 1
ATOM 568 C C . PRO A 1 78 ? 10.507 9.405 29.624 1.00 85.81 78 PRO A C 1
ATOM 570 O O . PRO A 1 78 ? 9.280 9.295 29.606 1.00 85.81 78 PRO A O 1
ATOM 573 N N . LYS A 1 79 ? 11.269 8.816 30.561 1.00 79.06 79 LYS A N 1
ATOM 574 C CA . LYS A 1 79 ? 10.767 7.825 31.541 1.00 79.06 79 LYS A CA 1
ATOM 575 C C . LYS A 1 79 ? 9.473 8.259 32.236 1.00 79.06 79 LYS A C 1
ATOM 577 O O . LYS A 1 79 ? 8.497 7.524 32.247 1.00 79.06 79 LYS A O 1
ATOM 582 N N . HIS A 1 80 ? 9.421 9.508 32.691 1.00 81.81 80 HIS A N 1
ATOM 583 C CA . HIS A 1 80 ? 8.246 10.067 33.360 1.00 81.81 80 HIS A CA 1
ATOM 584 C C . HIS A 1 80 ? 6.980 10.117 32.477 1.00 81.81 80 HIS A C 1
ATOM 586 O O . HIS A 1 80 ? 5.866 10.003 32.987 1.00 81.81 80 HIS A O 1
ATOM 592 N N . LEU A 1 81 ? 7.118 10.283 31.157 1.00 83.69 81 LEU A N 1
ATOM 593 C CA . LEU A 1 81 ? 5.982 10.232 30.233 1.00 83.69 81 LEU A CA 1
ATOM 594 C C . LEU A 1 81 ? 5.551 8.789 29.958 1.00 83.69 81 LEU A C 1
ATOM 596 O O . LEU A 1 81 ? 4.353 8.519 29.948 1.00 83.69 81 LEU A O 1
ATOM 600 N N . ALA A 1 82 ? 6.499 7.858 29.818 1.00 82.44 82 ALA A N 1
ATOM 601 C CA . ALA A 1 82 ? 6.191 6.433 29.705 1.00 82.44 82 ALA A CA 1
ATOM 602 C C . ALA A 1 82 ? 5.431 5.924 30.945 1.00 82.44 82 ALA A C 1
ATOM 604 O O . ALA A 1 82 ? 4.391 5.281 30.809 1.00 82.44 82 ALA A O 1
ATOM 605 N N . ASP A 1 83 ? 5.871 6.311 32.145 1.00 82.12 83 ASP A N 1
ATOM 606 C CA . ASP A 1 83 ? 5.208 5.971 33.409 1.00 82.12 83 ASP A CA 1
ATOM 607 C C . ASP A 1 83 ? 3.779 6.523 33.481 1.00 82.12 83 ASP A C 1
ATOM 609 O O . ASP A 1 83 ? 2.868 5.843 33.955 1.00 82.12 83 ASP A O 1
ATOM 613 N N . LYS A 1 84 ? 3.556 7.750 32.992 1.00 81.44 84 LYS A N 1
ATOM 614 C CA . LYS A 1 84 ? 2.217 8.355 32.918 1.00 81.44 84 LYS A CA 1
ATOM 615 C C . LYS A 1 84 ? 1.302 7.622 31.941 1.00 81.44 84 LYS A C 1
ATOM 617 O O . LYS A 1 84 ? 0.147 7.381 32.278 1.00 81.44 84 LYS A O 1
ATOM 622 N N . ILE A 1 85 ? 1.808 7.242 30.769 1.00 81.88 85 ILE A N 1
ATOM 623 C CA . ILE A 1 85 ? 1.042 6.495 29.760 1.00 81.88 85 ILE A CA 1
ATOM 624 C C . ILE A 1 85 ? 0.660 5.114 30.301 1.00 81.88 85 ILE A C 1
ATOM 626 O O . ILE A 1 85 ? -0.494 4.711 30.186 1.00 81.88 85 ILE A O 1
ATOM 630 N N . LEU A 1 86 ? 1.598 4.407 30.940 1.00 80.75 86 LEU A N 1
ATOM 631 C CA . LEU A 1 86 ? 1.344 3.093 31.536 1.00 80.75 86 LEU A CA 1
ATOM 632 C C . LEU A 1 86 ? 0.328 3.166 32.682 1.00 80.75 86 LEU A C 1
ATOM 634 O O . LEU A 1 86 ? -0.573 2.332 32.735 1.00 80.75 86 LEU A O 1
ATOM 638 N N . LYS A 1 87 ? 0.423 4.180 33.552 1.00 81.19 87 LYS A N 1
ATOM 639 C CA . LYS A 1 87 ? -0.552 4.421 34.632 1.00 81.19 87 LYS A CA 1
ATOM 640 C C . LYS A 1 87 ? -1.928 4.843 34.111 1.00 81.19 87 LYS A C 1
ATOM 642 O O . LYS A 1 87 ? -2.929 4.527 34.738 1.00 81.19 87 LYS A O 1
ATOM 647 N N . GLY A 1 88 ? -1.979 5.547 32.980 1.00 73.12 88 GLY A N 1
ATOM 648 C CA . GLY A 1 88 ? -3.210 6.031 32.352 1.00 73.12 88 GLY A CA 1
ATOM 649 C C . GLY A 1 88 ? -3.893 5.038 31.407 1.00 73.12 88 GLY A C 1
ATOM 650 O O . GLY A 1 88 ? -4.949 5.366 30.877 1.00 73.12 88 GLY A O 1
ATOM 651 N N . LYS A 1 89 ? -3.333 3.838 31.183 1.00 71.06 89 LYS A N 1
ATOM 652 C CA . LYS A 1 89 ? -3.905 2.837 30.259 1.00 71.06 89 LYS A CA 1
ATOM 653 C C . LYS A 1 89 ? -5.356 2.481 30.581 1.00 71.06 89 LYS A C 1
ATOM 655 O O . LYS A 1 89 ? -6.174 2.433 29.672 1.00 71.06 89 LYS A O 1
ATOM 660 N N . SER A 1 90 ? -5.681 2.301 31.858 1.00 65.56 90 SER A N 1
ATOM 661 C CA . SER A 1 90 ? -7.041 1.989 32.312 1.00 65.56 90 SER A CA 1
ATOM 662 C C . SER A 1 90 ? -8.041 3.126 32.075 1.00 65.56 90 SER A C 1
ATOM 664 O O . SER A 1 90 ? -9.233 2.870 31.984 1.00 65.56 90 SER A O 1
ATOM 666 N N . ALA A 1 91 ? -7.580 4.374 31.934 1.00 67.00 91 ALA A N 1
ATOM 667 C CA . ALA A 1 91 ? -8.440 5.511 31.597 1.00 67.00 91 ALA A CA 1
ATOM 668 C C . ALA A 1 91 ? -8.754 5.603 30.090 1.00 67.00 91 ALA A C 1
ATOM 670 O O . ALA A 1 91 ? -9.671 6.322 29.700 1.00 67.00 91 ALA A O 1
ATOM 671 N N . LEU A 1 92 ? -7.988 4.903 29.242 1.00 63.09 92 LEU A N 1
ATOM 672 C CA . LEU A 1 92 ? -8.176 4.851 27.786 1.00 63.09 92 LEU A CA 1
ATOM 673 C C . LEU A 1 92 ? -9.017 3.650 27.336 1.00 63.09 92 LEU A C 1
ATOM 675 O O . LEU A 1 92 ? -9.475 3.612 26.193 1.00 63.09 92 LEU A O 1
ATOM 679 N N . GLU A 1 93 ? -9.224 2.670 28.213 1.00 68.44 93 GLU A N 1
ATOM 680 C CA . GLU A 1 93 ? -10.199 1.607 28.000 1.00 68.44 93 GLU A CA 1
ATOM 681 C C . GLU A 1 93 ? -11.595 2.230 28.108 1.00 68.44 93 GLU A C 1
ATOM 683 O O . GLU A 1 93 ? -12.109 2.469 29.196 1.00 68.44 93 GLU A O 1
ATOM 688 N N . GLY A 1 94 ? -12.168 2.588 26.955 1.00 73.69 94 GLY A N 1
ATOM 689 C CA . GLY A 1 94 ? -13.459 3.268 26.874 1.00 73.69 94 GLY A CA 1
ATOM 690 C C . GLY A 1 94 ? -14.548 2.598 27.719 1.00 73.69 94 GLY A C 1
ATOM 691 O O . GLY A 1 94 ? -14.616 1.374 27.839 1.00 73.69 94 GLY A O 1
ATOM 692 N N . GLU A 1 95 ? -15.423 3.418 28.296 1.00 79.44 95 GLU A N 1
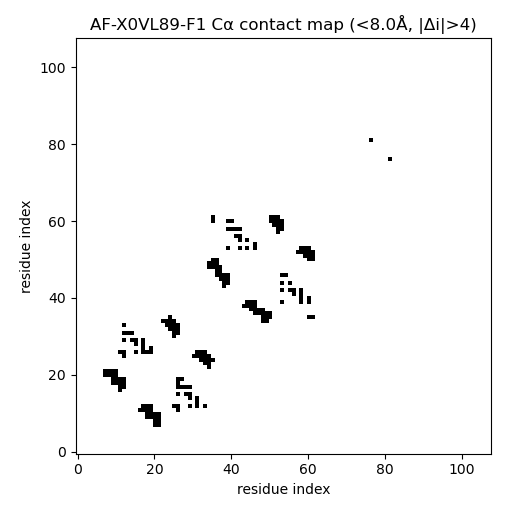ATOM 693 C CA . GLU A 1 95 ? -16.488 2.956 29.183 1.00 79.44 95 GLU A CA 1
ATOM 694 C C . GLU A 1 95 ? -17.516 2.102 28.415 1.00 79.44 95 GLU A C 1
ATOM 696 O O . GLU A 1 95 ? -18.192 2.578 27.500 1.00 79.44 95 GLU A O 1
ATOM 701 N N . ARG A 1 96 ? -17.669 0.828 28.799 1.00 80.12 96 ARG A N 1
ATOM 702 C CA . ARG A 1 96 ? -18.734 -0.045 28.282 1.00 80.12 96 ARG A CA 1
ATOM 703 C C . ARG A 1 96 ? -20.006 0.172 29.100 1.00 80.12 96 ARG A C 1
ATOM 705 O O . ARG A 1 96 ? -20.138 -0.378 30.189 1.00 80.12 96 ARG A O 1
ATOM 712 N N . LYS A 1 97 ? -20.951 0.955 28.576 1.00 84.81 97 LYS A N 1
ATOM 713 C CA . LYS A 1 97 ? -22.273 1.139 29.198 1.00 84.81 97 LYS A CA 1
ATOM 714 C C . LYS A 1 97 ? -23.244 0.061 28.735 1.00 84.81 97 LYS A C 1
ATOM 716 O O . LYS A 1 97 ? -23.372 -0.188 27.538 1.00 84.81 97 LYS A O 1
ATOM 721 N N . GLN A 1 98 ? -23.945 -0.560 29.679 1.00 89.56 98 GLN A N 1
ATOM 722 C CA . GLN A 1 98 ? -25.049 -1.460 29.364 1.00 89.56 98 GLN A CA 1
ATOM 723 C C . GLN A 1 98 ? -26.249 -0.631 28.900 1.00 89.56 98 GLN A C 1
ATOM 725 O O . GLN A 1 98 ? -26.648 0.316 29.574 1.00 89.56 98 GLN A O 1
ATOM 730 N N . VAL A 1 99 ? -26.806 -0.973 27.738 1.00 88.25 99 VAL A N 1
ATOM 731 C CA . VAL A 1 99 ? -27.955 -0.270 27.157 1.00 88.25 99 VAL A CA 1
ATOM 732 C C . VAL A 1 99 ? -29.080 -1.273 26.933 1.00 88.25 99 VAL A C 1
ATOM 734 O O . VAL A 1 99 ? -28.849 -2.347 26.380 1.00 88.25 99 VAL A O 1
ATOM 737 N N . THR A 1 100 ? -30.293 -0.919 27.357 1.00 93.38 100 THR A N 1
ATOM 738 C CA . THR A 1 100 ? -31.504 -1.716 27.124 1.00 93.38 100 THR A CA 1
ATOM 739 C C . THR A 1 100 ? -32.266 -1.123 25.947 1.00 93.38 100 THR A C 1
ATOM 741 O O . THR A 1 100 ? -32.611 0.057 25.968 1.00 93.38 100 THR A O 1
ATOM 744 N N . VAL A 1 101 ? -32.541 -1.935 24.925 1.00 93.44 101 VAL A N 1
ATOM 745 C CA . VAL A 1 101 ? -33.333 -1.528 23.757 1.00 93.44 101 VAL A CA 1
ATOM 746 C C . VAL A 1 101 ? -34.731 -2.128 23.877 1.00 93.44 101 VAL A C 1
ATOM 748 O O . VAL A 1 101 ? -34.875 -3.343 23.991 1.00 93.44 101 VAL A O 1
ATOM 751 N N . LEU A 1 102 ? -35.755 -1.275 23.848 1.00 91.50 102 LEU A N 1
ATOM 752 C CA . LEU A 1 102 ? -37.158 -1.681 23.792 1.00 91.50 102 LEU A CA 1
ATOM 753 C C . LEU A 1 102 ? -37.655 -1.578 22.347 1.00 91.50 102 LEU A C 1
ATOM 755 O O . LEU A 1 102 ? -37.568 -0.512 21.740 1.00 91.50 102 LEU A O 1
ATOM 759 N N . PHE A 1 103 ? -38.210 -2.666 21.815 1.00 88.62 103 PHE A N 1
ATOM 760 C CA . PHE A 1 103 ? -38.881 -2.678 20.515 1.00 88.62 103 PHE A CA 1
ATOM 761 C C . PHE A 1 103 ? -40.396 -2.647 20.722 1.00 88.62 103 PHE A C 1
ATOM 763 O O . PHE A 1 103 ? -40.934 -3.470 21.461 1.00 88.62 103 PHE A O 1
ATOM 770 N N . ALA A 1 104 ? -41.082 -1.718 20.055 1.00 91.06 104 ALA A N 1
ATOM 771 C CA . ALA A 1 104 ? -42.540 -1.652 20.025 1.00 91.06 104 ALA A CA 1
ATOM 772 C C . ALA A 1 104 ? -43.028 -1.835 18.584 1.00 91.06 104 ALA A C 1
ATOM 774 O O . ALA A 1 104 ? -42.591 -1.118 17.683 1.00 91.06 104 ALA A O 1
ATOM 775 N N . ALA A 1 105 ? -43.929 -2.793 18.370 1.00 84.00 105 ALA A N 1
ATOM 776 C CA . ALA A 1 105 ? -44.616 -2.971 17.098 1.00 84.00 105 ALA A CA 1
ATOM 777 C C . ALA A 1 105 ? -45.959 -2.239 17.155 1.00 84.00 105 ALA A C 1
ATOM 779 O O . ALA A 1 105 ? -46.749 -2.462 18.071 1.00 84.00 105 ALA A O 1
ATOM 780 N N . LEU A 1 106 ? -46.210 -1.368 16.180 1.00 82.00 106 LEU A N 1
ATOM 781 C CA . LEU A 1 106 ? -47.495 -0.693 16.023 1.00 82.00 106 LEU A CA 1
ATOM 782 C C . LEU A 1 106 ? -48.269 -1.386 14.900 1.00 82.00 106 LEU A C 1
ATOM 784 O O . LEU A 1 106 ? -47.811 -1.416 13.759 1.00 82.00 106 LEU A O 1
ATOM 788 N N . SER A 1 107 ? -49.429 -1.951 15.226 1.00 79.44 107 SER A N 1
ATOM 789 C CA . SER A 1 107 ? -50.415 -2.420 14.248 1.00 79.44 107 SER A CA 1
ATOM 790 C C . SER A 1 107 ? -51.372 -1.282 13.885 1.00 79.44 107 SER A C 1
ATOM 792 O O . SER A 1 107 ? -51.737 -0.493 14.758 1.00 79.44 107 SER A O 1
ATOM 794 N N . ARG A 1 108 ? -51.747 -1.195 12.604 1.00 71.06 108 ARG A N 1
ATOM 795 C CA . ARG A 1 108 ? -52.684 -0.198 12.065 1.00 71.06 108 ARG A CA 1
ATOM 796 C C . ARG A 1 108 ? -54.134 -0.623 12.253 1.00 71.06 108 ARG A C 1
ATOM 798 O O . ARG A 1 108 ? -54.380 -1.846 12.183 1.00 71.06 108 ARG A O 1
#

InterPro domains:
  IPR025874 Double zinc ribbon [PF12773] (13-57)

Sequence (108 aa):
TVEVRQVIRPMQCPKCQHENEDDARFCGECATSLTHGGVCPSCGQSCKPGQKFCNACAHPLTEPAGATPAREPAAYTPKHLADKILKGKSALEGERKQVTVLFAALSR

Organism: NCBI:txid412755

Nearest PDB structures (foldseek):
  8im5-assembly1_A  TM=3.728E-01  e=9.195E-01  Mus musculus
  2d9g-assembly1_A  TM=5.034E-01  e=3.437E+00  Homo sapiens

Radius of gyration: 27.16 Å; Cα contacts (8 Å, |Δi|>4): 105; chains: 1; bounding box: 81×24×78 Å

Solvent-accessible surface area (backbone atoms only — not comparable to full-atom values): 7268 Å² total; per-residue (Å²): 135,83,80,81,73,78,80,78,53,69,38,60,30,93,88,66,65,47,80,28,57,67,82,38,52,43,26,92,86,65,67,46,75,59,57,46,48,46,60,29,93,83,69,69,45,85,38,57,72,76,40,57,46,30,95,87,70,64,45,68,56,48,82,65,91,71,69,64,71,78,75,58,62,75,81,80,44,58,66,73,57,48,53,50,52,64,70,44,46,74,77,66,57,72,87,86,76,90,80,90,85,86,86,83,87,84,84,134